Protein AF-A0A5J4VLL2-F1 (afdb_monomer_lite)

Secondary structure (DSSP, 8-state):
-GGGSTT--HHHHHHHHHHSSSHHHHHHHHHT---HHHHHHHHHH-EETTEEPPHHHHHHHHHH--

Organism: NCBI:txid222440

pLDDT: mean 86.01, std 4.78, range [69.12, 91.94]

Radius of gyration: 10.72 Å; chains: 1; bounding box: 21×28×22 Å

Structure (mmCIF, N/CA/C/O backbone):
data_AF-A0A5J4VLL2-F1
#
_entry.id   AF-A0A5J4VLL2-F1
#
loop_
_atom_site.group_PDB
_atom_site.id
_atom_site.type_symbol
_atom_site.label_atom_id
_atom_site.label_alt_id
_atom_site.label_comp_id
_atom_site.label_asym_id
_atom_site.label_entity_id
_atom_site.label_seq_id
_atom_site.pdbx_PDB_ins_code
_atom_site.Cartn_x
_atom_site.Cartn_y
_atom_site.Cartn_z
_atom_site.occupancy
_atom_site.B_iso_or_equiv
_atom_site.auth_seq_id
_atom_site.auth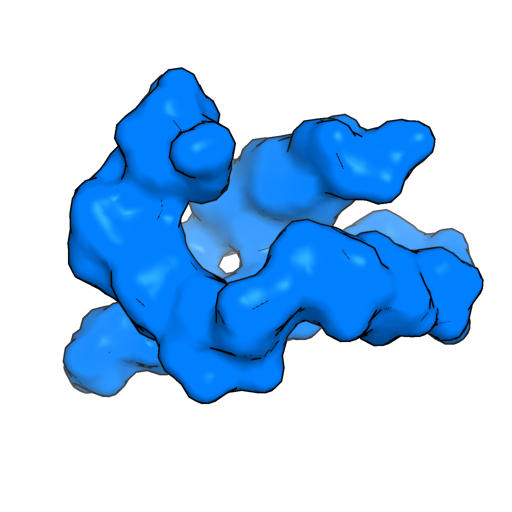_comp_id
_atom_site.auth_asym_id
_atom_site.auth_atom_id
_atom_site.pdbx_PDB_model_num
ATOM 1 N N . MET A 1 1 ? 12.853 -2.231 -2.294 1.00 69.12 1 MET A N 1
ATOM 2 C CA . MET A 1 1 ? 12.589 -1.018 -1.493 1.00 69.12 1 MET A CA 1
ATOM 3 C C . MET A 1 1 ? 11.414 -1.225 -0.537 1.00 69.12 1 MET A C 1
ATOM 5 O O . MET A 1 1 ? 11.669 -1.309 0.648 1.00 69.12 1 MET A O 1
ATOM 9 N N . LEU A 1 2 ? 10.169 -1.436 -0.996 1.00 75.94 2 LEU A N 1
ATOM 10 C CA . LEU A 1 2 ? 9.017 -1.650 -0.089 1.00 75.94 2 LEU A CA 1
ATOM 11 C C . LEU A 1 2 ? 9.145 -2.881 0.830 1.00 75.94 2 LEU A C 1
ATOM 13 O O . LEU A 1 2 ? 8.863 -2.786 2.016 1.00 75.94 2 LEU A O 1
ATOM 17 N N . ALA A 1 3 ? 9.640 -4.012 0.317 1.00 76.38 3 ALA A N 1
ATOM 18 C CA . ALA A 1 3 ? 9.886 -5.220 1.120 1.00 76.38 3 ALA A CA 1
ATOM 19 C C . ALA A 1 3 ? 11.034 -5.074 2.143 1.00 76.38 3 ALA A C 1
ATOM 21 O O . ALA A 1 3 ? 11.251 -5.968 2.951 1.00 76.38 3 ALA A O 1
ATOM 22 N N . GLN A 1 4 ? 11.796 -3.974 2.087 1.00 79.94 4 GLN A N 1
ATOM 23 C CA . GLN A 1 4 ? 12.840 -3.666 3.070 1.00 79.94 4 GLN A CA 1
ATOM 24 C C . GLN A 1 4 ? 12.284 -2.854 4.249 1.00 79.94 4 GLN A C 1
ATOM 26 O O . GLN A 1 4 ? 12.998 -2.641 5.226 1.00 79.94 4 GLN A O 1
ATOM 31 N N . LEU A 1 5 ? 11.022 -2.405 4.178 1.00 80.38 5 LEU A N 1
ATOM 32 C CA . LEU A 1 5 ? 10.378 -1.693 5.274 1.00 80.38 5 LEU A CA 1
ATOM 33 C C . LEU A 1 5 ? 10.034 -2.667 6.415 1.00 80.38 5 LEU A C 1
ATOM 35 O O . LEU A 1 5 ? 9.412 -3.707 6.168 1.00 80.38 5 LEU A O 1
ATOM 39 N N . PRO A 1 6 ? 10.398 -2.348 7.673 1.00 78.00 6 PRO A N 1
ATOM 40 C CA . PRO A 1 6 ? 10.120 -3.213 8.812 1.00 78.00 6 PRO A CA 1
ATOM 41 C C . PRO A 1 6 ? 8.622 -3.497 8.965 1.00 78.00 6 PRO A C 1
ATOM 43 O O . PRO A 1 6 ? 7.816 -2.583 9.139 1.00 78.00 6 PRO A O 1
ATOM 46 N N . GLY A 1 7 ? 8.253 -4.779 8.951 1.00 77.69 7 GLY A N 1
ATOM 47 C CA . GLY A 1 7 ? 6.863 -5.218 9.104 1.00 77.69 7 GLY A CA 1
ATOM 48 C C . GLY A 1 7 ? 6.071 -5.331 7.799 1.00 77.69 7 GLY A C 1
ATOM 49 O O . GLY A 1 7 ? 4.901 -5.709 7.845 1.00 77.69 7 GLY A O 1
ATOM 50 N N . ILE A 1 8 ? 6.694 -5.071 6.644 1.00 82.62 8 ILE A N 1
ATOM 51 C CA . ILE A 1 8 ? 6.082 -5.295 5.331 1.00 82.62 8 ILE A CA 1
ATOM 52 C C . ILE A 1 8 ? 6.524 -6.648 4.787 1.00 82.62 8 ILE A C 1
ATOM 54 O O . ILE A 1 8 ? 7.709 -6.906 4.598 1.00 82.62 8 ILE A O 1
ATOM 58 N N . SER A 1 9 ? 5.557 -7.531 4.537 1.00 84.38 9 SER A N 1
ATOM 59 C CA . SER A 1 9 ? 5.836 -8.823 3.912 1.00 84.38 9 SER A CA 1
ATOM 60 C C . SER A 1 9 ? 6.178 -8.656 2.429 1.00 84.38 9 SER A C 1
ATOM 62 O O . SER A 1 9 ? 5.716 -7.720 1.773 1.00 84.38 9 SER A O 1
ATOM 64 N N . SER A 1 10 ? 6.935 -9.604 1.873 1.00 84.69 10 SER A N 1
ATOM 65 C CA . SER A 1 10 ? 7.208 -9.669 0.429 1.00 84.69 10 SER A CA 1
ATOM 66 C C . SER A 1 10 ? 5.919 -9.638 -0.395 1.00 84.69 10 SER A C 1
ATOM 68 O O . SER A 1 10 ? 5.815 -8.862 -1.337 1.00 84.69 10 SER A O 1
ATOM 70 N N . VAL A 1 11 ? 4.896 -10.379 0.039 1.00 86.50 11 VAL A N 1
ATOM 71 C CA . VAL A 1 11 ? 3.581 -10.425 -0.617 1.00 86.50 11 VAL A CA 1
ATOM 72 C C . VAL A 1 11 ? 2.893 -9.055 -0.610 1.00 86.50 11 VAL A C 1
ATOM 74 O O . VAL A 1 11 ? 2.325 -8.644 -1.614 1.00 86.50 11 VAL A O 1
ATOM 77 N N . ALA A 1 12 ? 2.960 -8.309 0.498 1.00 84.25 12 ALA A N 1
ATOM 78 C CA . ALA A 1 12 ? 2.400 -6.959 0.559 1.00 84.25 12 ALA A CA 1
ATOM 79 C C . ALA A 1 12 ? 3.117 -6.014 -0.417 1.00 84.25 12 ALA A C 1
ATOM 81 O O . ALA A 1 12 ? 2.467 -5.250 -1.128 1.00 84.25 12 ALA A O 1
ATOM 82 N N . ALA A 1 13 ? 4.448 -6.097 -0.479 1.00 86.69 13 ALA A N 1
ATOM 83 C CA . ALA A 1 13 ? 5.250 -5.308 -1.405 1.00 86.69 13 ALA A CA 1
ATOM 84 C C . ALA A 1 13 ? 4.951 -5.654 -2.874 1.00 86.69 13 ALA A C 1
ATOM 86 O O . ALA A 1 13 ? 4.842 -4.745 -3.692 1.00 86.69 13 ALA A O 1
ATOM 87 N N . GLU A 1 14 ? 4.768 -6.934 -3.200 1.00 88.19 14 GLU A N 1
ATOM 88 C CA . GLU A 1 14 ? 4.367 -7.396 -4.534 1.00 88.19 14 GLU A CA 1
ATO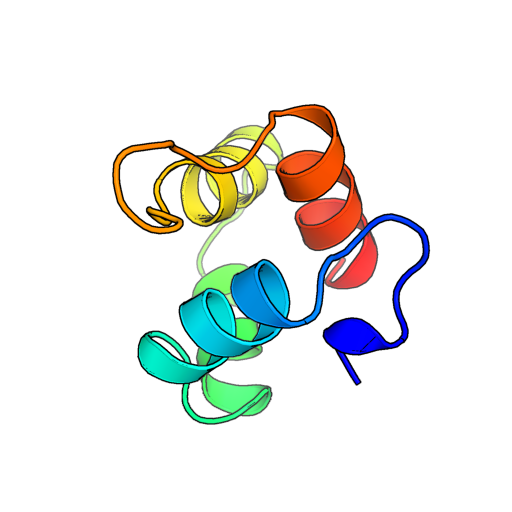M 89 C C . GLU A 1 14 ? 2.964 -6.912 -4.908 1.00 88.19 14 GLU A C 1
ATOM 91 O O . GLU A 1 14 ? 2.766 -6.409 -6.012 1.00 88.19 14 GLU A O 1
ATOM 96 N N . CYS A 1 15 ? 1.997 -6.974 -3.987 1.00 88.56 15 CYS A N 1
ATOM 97 C CA . CYS A 1 15 ? 0.655 -6.440 -4.225 1.00 88.56 15 CYS A CA 1
ATOM 98 C C . CYS A 1 15 ? 0.691 -4.932 -4.507 1.00 88.56 15 CYS A C 1
ATOM 100 O O . CYS A 1 15 ? 0.059 -4.475 -5.458 1.00 88.56 15 CYS A O 1
ATOM 102 N N . ILE A 1 16 ? 1.465 -4.160 -3.740 1.00 88.56 16 ILE A N 1
ATOM 103 C CA . ILE A 1 16 ? 1.634 -2.722 -3.996 1.00 88.56 16 ILE A CA 1
ATOM 104 C C . ILE A 1 16 ? 2.300 -2.500 -5.357 1.00 88.56 16 ILE A C 1
ATOM 106 O O . ILE A 1 16 ? 1.812 -1.686 -6.134 1.00 88.56 16 ILE A O 1
ATOM 110 N N . ALA A 1 17 ? 3.359 -3.248 -5.677 1.00 88.50 17 ALA A N 1
ATOM 111 C CA . ALA A 1 17 ? 4.055 -3.145 -6.959 1.00 88.50 17 ALA A CA 1
ATOM 112 C C . ALA A 1 17 ? 3.172 -3.555 -8.152 1.00 88.50 17 ALA A C 1
ATOM 114 O O . ALA A 1 17 ? 3.334 -3.022 -9.242 1.00 88.50 17 ALA A O 1
ATOM 115 N N . SER A 1 18 ? 2.204 -4.455 -7.962 1.00 89.62 18 SER A N 1
ATOM 116 C CA . SER A 1 18 ? 1.261 -4.837 -9.021 1.00 89.62 18 SER A CA 1
ATOM 117 C C . SER A 1 18 ? 0.284 -3.714 -9.393 1.00 89.62 18 SER A C 1
ATOM 119 O O . SER A 1 18 ? -0.134 -3.618 -10.543 1.00 89.62 18 SER A O 1
ATOM 121 N N . ILE A 1 19 ? -0.054 -2.845 -8.434 1.00 89.62 19 ILE A N 1
ATOM 122 C CA . ILE A 1 19 ? -0.950 -1.693 -8.631 1.00 89.62 19 ILE A CA 1
ATOM 123 C C . ILE A 1 19 ? -0.141 -0.463 -9.055 1.00 89.62 19 ILE A C 1
ATOM 125 O O . ILE A 1 19 ? -0.548 0.296 -9.934 1.00 89.62 19 ILE A O 1
ATOM 129 N N . TYR A 1 20 ? 1.025 -0.286 -8.439 1.00 90.25 20 TYR A N 1
ATOM 130 C CA . TYR A 1 20 ? 1.949 0.810 -8.674 1.00 90.25 20 TYR A CA 1
ATOM 131 C C . TYR A 1 20 ? 3.282 0.239 -9.177 1.00 90.25 20 TYR A C 1
ATOM 133 O O . TYR A 1 20 ? 4.210 0.045 -8.388 1.00 90.25 20 TYR A O 1
ATOM 141 N N . PRO A 1 21 ? 3.397 -0.026 -10.492 1.00 84.19 21 PRO A N 1
ATOM 142 C CA . PRO A 1 21 ? 4.538 -0.739 -11.077 1.00 84.19 21 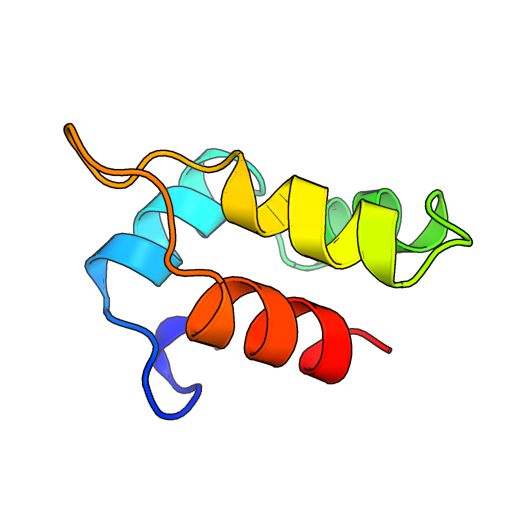PRO A CA 1
ATOM 143 C C . PRO A 1 21 ? 5.865 -0.003 -10.915 1.00 84.19 21 PRO A C 1
ATOM 145 O O . PRO A 1 21 ? 6.929 -0.609 -11.026 1.00 84.19 21 PRO A O 1
ATOM 148 N N . THR A 1 22 ? 5.821 1.300 -10.637 1.00 85.81 22 THR A N 1
ATOM 149 C CA . THR A 1 22 ? 7.010 2.084 -10.322 1.00 85.81 22 THR A CA 1
ATOM 150 C C . THR A 1 22 ? 6.792 2.933 -9.068 1.00 85.81 22 THR A C 1
ATOM 152 O O . THR A 1 22 ? 5.673 3.402 -8.823 1.00 85.81 22 THR A O 1
ATOM 155 N N . PRO A 1 23 ? 7.863 3.212 -8.298 1.00 81.19 23 PRO A N 1
ATOM 156 C CA . PRO A 1 23 ? 7.798 4.130 -7.160 1.00 81.19 23 PRO A CA 1
ATOM 157 C C . PRO A 1 23 ? 7.277 5.518 -7.545 1.00 81.19 23 PRO A C 1
ATOM 159 O O . PRO A 1 23 ? 6.589 6.158 -6.759 1.00 81.19 23 PRO A O 1
ATOM 162 N N . PHE A 1 24 ? 7.562 5.967 -8.771 1.00 85.69 24 PHE A N 1
ATOM 163 C CA . PHE A 1 24 ? 7.111 7.259 -9.279 1.00 85.69 24 PHE A CA 1
ATOM 164 C C . PHE A 1 24 ? 5.584 7.342 -9.401 1.00 85.69 24 PHE A C 1
ATOM 166 O O . PHE A 1 24 ? 4.993 8.339 -8.999 1.00 85.69 24 PHE A O 1
ATOM 173 N N . VAL A 1 25 ? 4.930 6.288 -9.903 1.00 88.75 25 VAL A N 1
ATOM 174 C CA . VAL A 1 25 ? 3.462 6.253 -10.025 1.00 88.75 25 VAL A CA 1
ATOM 175 C C . VAL A 1 25 ? 2.804 6.226 -8.644 1.00 88.75 25 VAL A C 1
ATOM 177 O O . VAL A 1 25 ? 1.821 6.934 -8.425 1.00 88.75 25 VAL A O 1
ATOM 180 N N . LEU A 1 26 ? 3.370 5.471 -7.694 1.00 88.62 26 LEU A N 1
ATOM 181 C CA . LEU A 1 26 ? 2.914 5.484 -6.301 1.00 88.62 26 LEU A CA 1
ATOM 182 C C . LEU A 1 26 ? 3.050 6.882 -5.687 1.00 88.62 26 LEU A C 1
ATOM 184 O O . LEU A 1 26 ? 2.098 7.404 -5.115 1.00 88.62 26 LEU A O 1
ATOM 188 N N . PHE A 1 27 ? 4.207 7.518 -5.869 1.00 86.88 27 PHE A N 1
ATOM 189 C CA . PHE A 1 27 ? 4.461 8.864 -5.371 1.00 86.88 27 PHE A CA 1
ATOM 190 C C . PHE A 1 27 ? 3.488 9.889 -5.970 1.00 86.88 27 PHE A C 1
ATOM 192 O O . PHE A 1 27 ? 2.881 10.662 -5.237 1.00 86.88 27 PHE A O 1
ATOM 199 N N . GLN A 1 28 ? 3.248 9.854 -7.285 1.00 88.75 28 GLN A N 1
ATOM 200 C CA . GLN A 1 28 ? 2.256 10.720 -7.929 1.00 88.75 28 GLN A CA 1
ATOM 201 C C . GLN A 1 28 ? 0.830 10.490 -7.412 1.00 88.75 28 GLN A C 1
ATOM 203 O O . GLN A 1 28 ? 0.058 11.445 -7.323 1.00 88.75 28 GLN A O 1
ATOM 208 N N . ALA A 1 29 ? 0.459 9.246 -7.097 1.00 88.94 29 ALA A N 1
ATOM 209 C CA . ALA A 1 29 ? -0.845 8.942 -6.516 1.00 88.94 29 ALA A CA 1
ATOM 210 C C . ALA A 1 29 ? -0.979 9.546 -5.111 1.00 88.94 29 ALA A C 1
ATOM 212 O O . ALA A 1 29 ? -1.998 10.162 -4.810 1.00 88.94 29 ALA A O 1
ATOM 213 N N . LEU A 1 30 ? 0.066 9.439 -4.289 1.00 89.44 30 LEU A N 1
ATOM 214 C CA . LEU A 1 30 ? 0.090 9.979 -2.929 1.00 89.44 30 LEU A CA 1
ATOM 215 C C . LEU A 1 30 ? 0.132 11.511 -2.900 1.00 89.44 30 LEU A C 1
ATOM 217 O O . LEU A 1 30 ? -0.558 12.109 -2.088 1.00 89.44 30 LEU A O 1
ATOM 221 N N . GLN A 1 31 ? 0.847 12.157 -3.827 1.00 87.19 31 GLN A N 1
ATOM 222 C CA . GLN A 1 31 ? 0.908 13.625 -3.947 1.00 87.19 31 GLN A CA 1
ATOM 223 C C . GLN A 1 31 ? -0.453 14.274 -4.249 1.00 87.19 31 GLN A C 1
ATOM 225 O O . GLN A 1 31 ? -0.664 15.455 -3.981 1.00 87.19 31 GLN A O 1
ATOM 230 N N . LYS A 1 32 ? -1.399 13.516 -4.818 1.00 88.00 32 LYS A N 1
ATOM 231 C CA . LYS A 1 32 ? -2.769 13.995 -5.060 1.00 88.00 32 LYS A CA 1
ATOM 232 C C . LYS A 1 32 ? -3.637 13.962 -3.803 1.00 88.00 32 LYS A C 1
ATOM 234 O O . LYS A 1 32 ? -4.706 14.568 -3.801 1.00 88.00 32 LYS A O 1
ATOM 239 N N . ILE A 1 33 ? -3.192 13.267 -2.759 1.00 90.06 33 ILE A N 1
ATOM 240 C CA . ILE A 1 33 ? -3.935 13.059 -1.525 1.00 90.06 33 ILE A CA 1
ATOM 241 C C . ILE A 1 33 ? -3.411 14.022 -0.462 1.00 90.06 33 ILE A C 1
ATOM 243 O O . ILE A 1 33 ? -2.234 14.002 -0.118 1.00 90.06 33 ILE A O 1
ATOM 247 N N . ARG A 1 34 ? -4.297 14.870 0.068 1.00 84.75 34 ARG A N 1
ATOM 248 C CA . ARG A 1 34 ? -3.940 15.877 1.084 1.00 84.75 34 ARG A CA 1
ATOM 249 C C . ARG A 1 34 ? -4.201 15.420 2.517 1.00 84.75 34 ARG A C 1
ATOM 251 O O . ARG A 1 34 ? -3.677 16.027 3.441 1.00 84.75 34 ARG A O 1
ATOM 258 N N . SER A 1 35 ? -5.026 14.391 2.699 1.00 90.06 35 SER A N 1
ATOM 259 C CA . SER A 1 35 ? -5.380 13.857 4.012 1.00 90.06 35 SER A CA 1
ATOM 260 C C . SER A 1 35 ? -4.541 12.622 4.345 1.00 90.06 35 SER A C 1
ATOM 262 O O . SER A 1 35 ? -4.459 11.687 3.544 1.00 90.06 35 SER A O 1
ATOM 264 N N . GLU A 1 36 ? -3.947 12.588 5.541 1.00 88.19 36 GLU A N 1
ATOM 265 C CA . GLU A 1 36 ? -3.257 11.397 6.059 1.00 88.19 36 GLU A CA 1
ATOM 266 C C . GLU A 1 36 ? -4.199 10.186 6.054 1.00 88.19 36 GLU A C 1
ATOM 268 O O . GLU A 1 36 ? -3.834 9.127 5.544 1.00 88.19 36 GLU A O 1
ATOM 273 N N . ASP A 1 37 ? -5.445 10.367 6.496 1.00 90.44 37 ASP A N 1
ATOM 274 C CA . ASP A 1 37 ? -6.449 9.303 6.528 1.00 90.44 37 ASP A CA 1
ATOM 275 C C . ASP A 1 37 ? -6.736 8.735 5.133 1.00 90.44 37 ASP A C 1
ATOM 277 O O . ASP A 1 37 ? -6.910 7.526 4.969 1.00 90.44 37 ASP A O 1
ATOM 281 N N . GLU A 1 38 ? -6.754 9.579 4.101 1.00 91.88 38 GLU A N 1
ATOM 282 C CA . GLU A 1 38 ? -6.940 9.132 2.719 1.00 91.88 38 GLU A CA 1
ATOM 283 C C . GLU A 1 38 ? -5.717 8.366 2.193 1.00 91.88 38 GLU A C 1
ATOM 285 O O . GLU A 1 38 ? -5.890 7.358 1.503 1.00 91.88 38 GLU A O 1
ATOM 290 N N . ARG A 1 39 ? -4.489 8.767 2.561 1.00 90.69 39 ARG A N 1
ATOM 291 C CA . ARG A 1 39 ? -3.263 8.022 2.207 1.00 90.69 39 ARG A CA 1
ATOM 292 C C . ARG A 1 39 ? -3.260 6.647 2.870 1.00 90.69 39 ARG A C 1
ATOM 294 O O . ARG A 1 39 ? -2.993 5.641 2.214 1.00 90.69 39 ARG A O 1
ATOM 301 N N . ILE A 1 40 ? -3.623 6.584 4.150 1.00 91.88 40 ILE A N 1
ATOM 302 C CA . ILE A 1 40 ? -3.755 5.324 4.889 1.00 91.88 40 ILE A CA 1
ATOM 303 C C . ILE A 1 40 ? -4.832 4.446 4.245 1.00 91.88 40 ILE A C 1
ATOM 305 O O . ILE A 1 40 ? -4.615 3.252 4.022 1.00 91.88 40 ILE A O 1
ATOM 309 N N . ASN A 1 41 ? -5.986 5.021 3.907 1.00 91.94 41 ASN A N 1
ATOM 310 C CA . ASN A 1 41 ? -7.078 4.286 3.276 1.00 91.94 41 ASN A CA 1
ATOM 311 C C . ASN A 1 41 ? -6.706 3.755 1.888 1.00 91.94 41 ASN A C 1
ATOM 313 O O . ASN A 1 41 ? -7.122 2.646 1.546 1.00 91.94 41 ASN A O 1
ATOM 317 N N . LEU A 1 42 ? -5.876 4.475 1.127 1.00 91.25 42 LEU A N 1
ATOM 318 C CA . LEU A 1 42 ? -5.345 3.997 -0.147 1.00 91.25 42 LEU A CA 1
ATOM 319 C C . LEU A 1 42 ? -4.582 2.679 0.039 1.00 91.25 42 LEU A C 1
ATOM 321 O O . LEU A 1 42 ? -4.929 1.682 -0.594 1.00 91.25 42 LEU A O 1
ATOM 325 N N . PHE A 1 43 ? -3.633 2.615 0.974 1.00 90.31 43 PHE A N 1
ATOM 326 C CA . PHE A 1 43 ? -2.901 1.372 1.248 1.00 90.31 43 PHE A CA 1
ATOM 327 C C . PHE A 1 43 ? -3.778 0.283 1.870 1.00 90.31 43 PHE A C 1
ATOM 329 O O . PHE A 1 43 ? -3.654 -0.890 1.522 1.00 90.31 43 PHE A O 1
ATOM 336 N N . LYS A 1 44 ? -4.715 0.656 2.746 1.00 91.50 44 LYS A N 1
ATOM 337 C CA . LYS A 1 44 ? -5.670 -0.276 3.364 1.00 91.50 44 LYS A CA 1
ATOM 338 C C . LYS A 1 44 ? -6.601 -0.924 2.335 1.00 91.50 44 LYS A C 1
ATOM 340 O O . LYS A 1 44 ? -7.030 -2.058 2.534 1.00 91.50 44 LYS A O 1
ATOM 345 N N . SER A 1 45 ? -6.907 -0.228 1.240 1.00 89.75 45 SER A N 1
ATOM 346 C CA . SER A 1 45 ? -7.752 -0.751 0.161 1.00 89.75 45 SER A CA 1
ATOM 347 C C . SER A 1 45 ? -7.070 -1.846 -0.671 1.00 89.75 45 SER A C 1
ATOM 349 O O . SER A 1 45 ? -7.753 -2.635 -1.329 1.00 89.75 45 SER A O 1
ATOM 351 N N . ILE A 1 46 ? -5.738 -1.950 -0.600 1.00 88.56 46 ILE A N 1
ATOM 352 C CA . ILE A 1 46 ? -4.966 -2.969 -1.312 1.00 88.56 46 ILE A CA 1
ATOM 353 C C . ILE A 1 46 ? -5.240 -4.340 -0.690 1.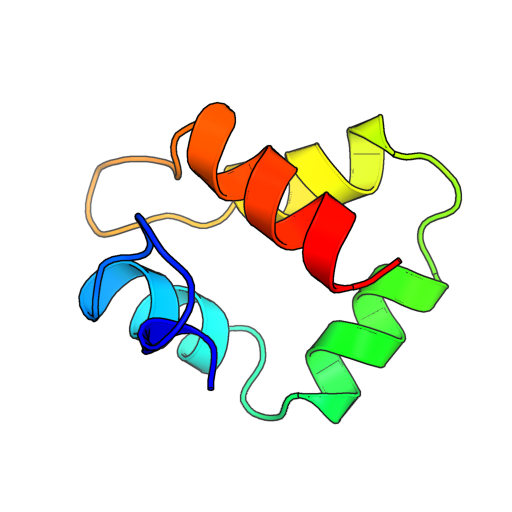00 88.56 46 ILE A C 1
ATOM 355 O O . ILE A 1 46 ? -5.037 -4.572 0.508 1.00 88.56 46 ILE A O 1
ATOM 359 N N . ARG A 1 47 ? -5.696 -5.273 -1.530 1.00 86.50 47 ARG A N 1
ATOM 360 C CA . ARG A 1 47 ? -5.919 -6.666 -1.142 1.00 86.50 47 ARG A CA 1
ATOM 361 C C . ARG A 1 47 ? -4.637 -7.478 -1.280 1.00 86.50 47 ARG A C 1
ATOM 363 O O . ARG A 1 47 ? -3.982 -7.455 -2.315 1.00 86.50 47 ARG A O 1
ATOM 370 N N . ILE A 1 48 ? -4.340 -8.242 -0.239 1.00 84.12 48 ILE A N 1
ATOM 371 C CA . ILE A 1 48 ? -3.283 -9.244 -0.172 1.00 84.12 48 ILE A CA 1
ATOM 372 C C . ILE A 1 48 ? -3.987 -10.606 -0.112 1.00 84.12 48 ILE A C 1
ATOM 374 O O . ILE A 1 48 ? -4.402 -11.074 0.954 1.00 84.12 48 ILE A O 1
ATOM 378 N N . GLY A 1 49 ? -4.214 -11.211 -1.279 1.00 82.19 49 GLY A N 1
ATOM 379 C CA . GLY A 1 49 ? -5.070 -12.393 -1.407 1.00 82.19 49 GLY A CA 1
ATOM 380 C C . GLY A 1 49 ? -6.520 -12.095 -0.998 1.00 82.19 49 GLY A C 1
ATOM 381 O O . GLY A 1 49 ? -7.159 -11.205 -1.557 1.00 82.19 49 GLY A O 1
ATOM 382 N N . SER A 1 50 ? -7.046 -12.828 -0.011 1.00 81.00 50 SER A N 1
ATOM 383 C CA . SER A 1 50 ? -8.406 -12.636 0.524 1.00 81.00 50 SER A CA 1
ATOM 384 C C . SER A 1 50 ? -8.505 -11.592 1.643 1.00 81.00 50 SER A C 1
ATOM 386 O O . SER A 1 50 ? -9.609 -11.289 2.098 1.00 81.00 50 SER A O 1
ATOM 388 N N . LYS A 1 51 ? -7.376 -11.038 2.104 1.00 83.69 51 LYS A N 1
ATOM 389 C CA . LYS A 1 51 ? -7.322 -10.078 3.214 1.00 83.69 51 LYS A CA 1
ATOM 390 C C . LYS A 1 51 ? -6.973 -8.682 2.712 1.00 83.69 51 LYS A C 1
ATOM 392 O O . LYS A 1 51 ? -6.261 -8.527 1.727 1.00 83.69 51 LYS A O 1
ATOM 397 N N . VAL A 1 52 ? -7.455 -7.660 3.408 1.00 84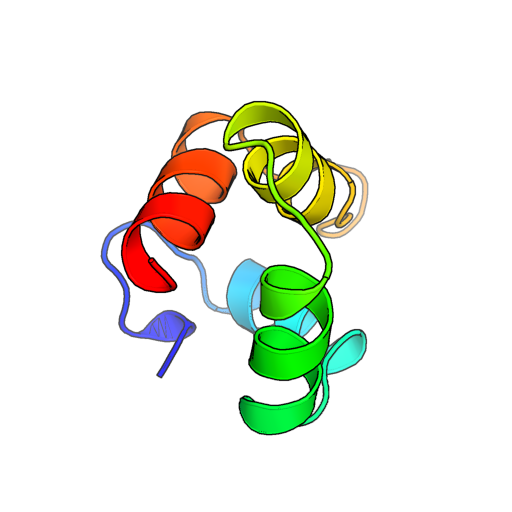.25 52 VAL A N 1
ATOM 398 C CA . VAL A 1 52 ? -6.991 -6.278 3.221 1.00 84.25 52 VAL A CA 1
ATOM 399 C C . VAL A 1 52 ? -5.733 -6.026 4.044 1.00 84.25 52 VAL A C 1
ATOM 401 O O . VAL A 1 52 ? -5.487 -6.708 5.045 1.00 84.25 52 VAL A O 1
ATOM 404 N N . MET A 1 53 ? -4.934 -5.047 3.628 1.00 86.94 53 MET A N 1
ATOM 405 C CA . MET A 1 53 ? -3.751 -4.635 4.374 1.00 86.94 53 MET A CA 1
ATOM 406 C C . MET A 1 53 ? -4.128 -4.164 5.785 1.00 86.94 53 MET A C 1
ATOM 408 O O . MET A 1 53 ? -5.133 -3.478 5.988 1.00 86.94 53 MET A O 1
ATOM 412 N N . SER A 1 54 ? -3.330 -4.547 6.785 1.00 87.56 54 SER A N 1
ATOM 413 C CA . SER A 1 54 ? -3.588 -4.116 8.162 1.00 87.56 54 SER A CA 1
ATOM 414 C C . SER A 1 54 ? -3.426 -2.600 8.298 1.00 87.56 54 SER A C 1
ATOM 416 O O . SER A 1 54 ? -2.564 -2.008 7.648 1.00 87.56 54 SER A O 1
ATOM 418 N N . LEU A 1 55 ? -4.204 -1.982 9.194 1.00 88.06 55 LEU A N 1
ATOM 419 C CA . LEU A 1 55 ? -4.121 -0.541 9.457 1.00 88.06 55 LEU A CA 1
ATOM 420 C C . LEU A 1 55 ? -2.701 -0.109 9.852 1.00 88.06 55 LEU A C 1
ATOM 422 O O . LEU A 1 55 ? -2.229 0.929 9.404 1.00 88.06 55 LEU A O 1
ATOM 426 N N . LYS A 1 56 ? -2.006 -0.933 10.646 1.00 88.38 56 LYS A N 1
ATOM 427 C CA . LYS A 1 56 ? -0.629 -0.669 11.077 1.00 88.38 56 LYS A CA 1
ATOM 428 C C . LYS A 1 56 ? 0.325 -0.555 9.885 1.00 88.38 56 LYS A C 1
ATOM 430 O O . LYS A 1 56 ? 1.072 0.409 9.803 1.00 88.38 56 LYS A O 1
ATOM 435 N N . VAL A 1 57 ? 0.261 -1.508 8.953 1.00 86.94 57 VAL A N 1
ATOM 436 C CA . VAL A 1 57 ? 1.117 -1.515 7.754 1.00 86.94 57 VAL A CA 1
ATOM 437 C C . VAL A 1 57 ? 0.743 -0.374 6.806 1.00 86.94 57 VAL A C 1
ATOM 439 O O . VAL A 1 57 ? 1.624 0.293 6.279 1.00 86.94 57 VAL A O 1
ATOM 442 N N . ALA A 1 58 ? -0.553 -0.109 6.630 1.00 89.44 58 ALA A N 1
ATOM 443 C CA . ALA A 1 58 ? -1.035 0.992 5.800 1.00 89.44 58 ALA A CA 1
ATOM 444 C C . ALA A 1 58 ? -0.575 2.365 6.321 1.00 89.44 58 ALA A C 1
ATOM 446 O O . ALA A 1 58 ? -0.162 3.207 5.529 1.00 89.44 58 ALA A O 1
ATOM 447 N N . LYS A 1 59 ? -0.587 2.565 7.646 1.00 89.81 59 LYS A N 1
ATOM 448 C CA . LYS A 1 59 ? -0.053 3.773 8.287 1.00 89.81 59 LYS A CA 1
ATOM 449 C C . LYS A 1 59 ? 1.461 3.884 8.129 1.00 89.81 59 LYS A C 1
ATOM 451 O O . LYS A 1 59 ? 1.928 4.903 7.653 1.00 89.81 59 LYS A O 1
ATOM 456 N N . GLN A 1 60 ? 2.212 2.811 8.388 1.00 87.56 60 GLN A N 1
ATOM 457 C CA . GLN A 1 60 ? 3.665 2.812 8.159 1.00 87.56 60 GLN A CA 1
ATOM 458 C C . GLN A 1 60 ? 4.044 3.151 6.708 1.00 87.56 60 GLN A C 1
ATOM 460 O O . GLN A 1 60 ? 5.053 3.808 6.478 1.00 87.56 60 GLN A O 1
ATOM 465 N N . LEU A 1 61 ? 3.255 2.697 5.730 1.00 87.50 61 LEU A N 1
ATOM 466 C CA . LEU A 1 61 ? 3.448 3.057 4.326 1.00 87.50 61 LEU A CA 1
ATOM 467 C C . LEU A 1 61 ? 3.120 4.524 4.063 1.00 87.50 61 LEU A C 1
ATOM 469 O O . LEU A 1 61 ? 3.903 5.191 3.401 1.00 87.50 61 LEU A O 1
ATOM 473 N N . ALA A 1 62 ? 1.995 5.025 4.574 1.00 88.31 62 ALA A N 1
ATOM 474 C CA . ALA A 1 62 ? 1.626 6.431 4.427 1.00 88.31 62 ALA A CA 1
ATOM 475 C C . ALA A 1 62 ? 2.700 7.363 5.010 1.00 88.31 62 ALA A C 1
ATOM 477 O O . ALA A 1 62 ? 3.130 8.275 4.309 1.00 88.31 62 ALA A O 1
ATOM 478 N N . ASP A 1 63 ? 3.188 7.059 6.215 1.00 85.88 63 ASP A N 1
ATOM 479 C CA . ASP A 1 63 ? 4.231 7.820 6.912 1.00 85.88 63 ASP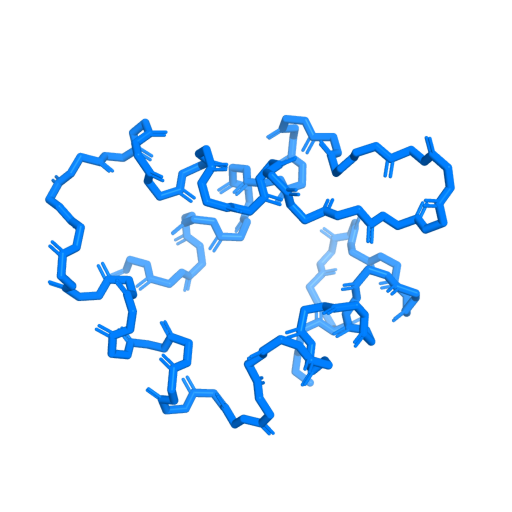 A CA 1
ATOM 480 C C . ASP A 1 63 ? 5.586 7.766 6.175 1.00 85.88 63 ASP A C 1
ATOM 482 O O . ASP A 1 63 ? 6.365 8.707 6.240 1.00 85.88 63 ASP A O 1
ATOM 486 N N . PHE A 1 64 ? 5.899 6.670 5.469 1.00 83.94 64 PHE A N 1
ATOM 487 C CA . PHE A 1 64 ? 7.165 6.530 4.730 1.00 83.94 64 PHE A CA 1
ATOM 488 C C . PHE A 1 64 ? 7.245 7.415 3.474 1.00 83.94 64 PHE A C 1
ATOM 490 O O . PHE A 1 64 ? 8.341 7.715 3.003 1.00 83.94 64 PHE A O 1
ATOM 497 N N . PHE A 1 65 ? 6.099 7.768 2.889 1.00 78.81 65 PHE A N 1
ATOM 498 C CA . PHE A 1 65 ? 6.021 8.541 1.644 1.00 78.81 65 PHE A CA 1
ATOM 499 C C . PHE A 1 65 ? 5.689 10.027 1.851 1.00 78.81 65 PHE A C 1
ATOM 501 O O . PHE A 1 65 ? 5.600 10.759 0.860 1.00 78.81 65 PHE A O 1
ATOM 508 N N . GLU A 1 66 ? 5.474 10.449 3.096 1.00 71.00 66 GLU A N 1
ATOM 509 C CA . GLU A 1 66 ? 5.444 11.857 3.508 1.00 71.00 66 GLU A CA 1
ATOM 510 C C . GLU A 1 66 ? 6.864 12.421 3.649 1.00 71.00 66 GLU A C 1
ATOM 512 O O . GLU A 1 66 ? 7.072 13.555 3.161 1.00 71.00 66 GLU A O 1
#

Foldseek 3Di:
DLCPQPPQHPLLVVLVCVVVVDPVSVLVVLVVDPDLVVQLVVQQVGDSDPHGDDSVSSSSVSVVSD

Sequence (66 aa):
MLAQLPGISSVAAECIASIYPTPFVLFQALQKIRSEDERINLFKSIRIGSKVMSLKVAKQLADFFE

InterPro domains:
  IPR042530 EME1/EME2, C-terminal domain [G3DSA:1.10.150.670] (1-66)